Protein AF-A0A8I1X1W5-F1 (afdb_monomer_lite)

pLDDT: mean 84.87, std 10.37, range [36.31, 95.44]

Structure (mmCIF, N/CA/C/O backbone):
data_AF-A0A8I1X1W5-F1
#
_entry.id   AF-A0A8I1X1W5-F1
#
loop_
_atom_site.group_PDB
_atom_site.id
_atom_site.type_symbol
_atom_site.label_atom_id
_atom_site.label_alt_id
_atom_site.label_comp_id
_atom_site.label_asym_id
_atom_site.label_entity_id
_atom_site.label_seq_id
_atom_site.pdbx_PDB_ins_code
_atom_site.Cartn_x
_atom_site.Cartn_y
_atom_site.Cartn_z
_atom_site.occupancy
_atom_site.B_iso_or_equiv
_atom_site.auth_seq_id
_atom_site.auth_comp_id
_atom_site.auth_asym_id
_atom_site.auth_atom_id
_atom_site.pdbx_PDB_model_num
ATOM 1 N N . MET A 1 1 ? -13.029 10.631 43.197 1.00 36.31 1 MET A N 1
ATOM 2 C CA . MET A 1 1 ? -13.295 9.204 42.937 1.00 36.31 1 MET A CA 1
ATOM 3 C C . MET A 1 1 ? -12.954 8.966 41.481 1.00 36.31 1 MET A C 1
ATOM 5 O O . MET A 1 1 ? -13.601 9.566 40.638 1.00 36.31 1 MET A O 1
ATOM 9 N N . ASN A 1 2 ? -11.904 8.199 41.182 1.00 51.50 2 ASN A N 1
ATOM 10 C CA . ASN A 1 2 ? -11.690 7.734 39.814 1.00 51.50 2 ASN A CA 1
ATOM 11 C C . ASN A 1 2 ? -12.630 6.550 39.609 1.00 51.50 2 ASN A C 1
ATOM 13 O O . ASN A 1 2 ? -12.374 5.462 40.121 1.00 51.50 2 ASN A O 1
ATOM 17 N N . GLU A 1 3 ? -13.749 6.795 38.937 1.00 66.38 3 GLU A N 1
ATOM 18 C CA . GLU A 1 3 ? -14.652 5.742 38.488 1.00 66.38 3 GLU A CA 1
ATOM 19 C C . GLU A 1 3 ? -13.900 4.870 37.479 1.00 66.38 3 GLU A C 1
ATOM 21 O O . GLU A 1 3 ? -13.649 5.259 36.339 1.00 66.38 3 GLU A O 1
ATOM 26 N N . HIS A 1 4 ? -13.468 3.696 37.934 1.00 73.25 4 HIS A N 1
ATOM 27 C CA . HIS A 1 4 ? -12.940 2.671 37.051 1.00 73.25 4 HIS A CA 1
ATOM 28 C C . HIS A 1 4 ? -14.121 1.965 36.392 1.00 73.25 4 HIS A C 1
ATOM 30 O O . HIS A 1 4 ? -14.814 1.172 37.026 1.00 73.25 4 HIS A O 1
ATOM 36 N N . LEU A 1 5 ? -14.335 2.268 35.113 1.00 79.69 5 LEU A N 1
ATOM 37 C CA . LEU A 1 5 ? -15.228 1.506 34.243 1.00 79.69 5 LEU A CA 1
ATOM 38 C C . LEU A 1 5 ? -14.812 0.031 34.255 1.00 79.69 5 LEU A C 1
ATOM 40 O O . LEU A 1 5 ? -13.618 -0.286 34.191 1.00 79.69 5 LEU A O 1
ATOM 44 N N . SER A 1 6 ? -15.785 -0.880 34.312 1.00 87.06 6 SER A N 1
ATOM 45 C CA . SER A 1 6 ? -15.482 -2.300 34.156 1.00 87.06 6 SER A CA 1
ATOM 46 C C . SER A 1 6 ? -14.942 -2.576 32.748 1.00 87.06 6 SER A C 1
ATOM 48 O O . SER A 1 6 ? -15.248 -1.862 31.790 1.00 87.06 6 SER A O 1
ATOM 50 N N . LEU A 1 7 ? -14.153 -3.646 32.586 1.00 86.56 7 LEU A N 1
ATOM 51 C CA . LEU A 1 7 ? -13.601 -4.023 31.274 1.00 86.56 7 LEU A CA 1
ATOM 52 C C . LEU A 1 7 ? -14.686 -4.139 30.193 1.00 86.56 7 LEU A C 1
ATOM 54 O O . LEU A 1 7 ? -14.450 -3.777 29.042 1.00 86.56 7 LEU A O 1
ATOM 58 N N . LYS A 1 8 ? -15.880 -4.600 30.575 1.00 88.69 8 LYS A N 1
ATOM 59 C CA . LYS A 1 8 ? -17.021 -4.751 29.673 1.00 88.69 8 LYS A CA 1
ATOM 60 C C . LYS A 1 8 ? -17.576 -3.397 29.220 1.00 88.69 8 LYS A C 1
ATOM 62 O O . LYS A 1 8 ? -17.774 -3.191 28.028 1.00 88.69 8 LYS A O 1
ATOM 67 N N . GLU A 1 9 ? -17.729 -2.446 30.138 1.00 89.06 9 GLU A N 1
ATOM 68 C CA . GLU A 1 9 ? -18.183 -1.087 29.810 1.00 89.06 9 GLU A CA 1
ATOM 69 C C . GLU A 1 9 ? -17.178 -0.333 28.929 1.00 89.06 9 GLU A C 1
ATOM 71 O O . GLU A 1 9 ? -17.574 0.383 28.007 1.00 89.06 9 GLU A O 1
ATOM 76 N N . ILE A 1 10 ? -15.874 -0.531 29.162 1.00 91.56 10 ILE A N 1
ATOM 77 C CA . ILE A 1 10 ? -14.816 0.021 28.302 1.00 91.56 10 ILE A CA 1
ATOM 78 C C . ILE A 1 10 ? -14.939 -0.550 26.883 1.00 91.56 10 ILE A C 1
ATOM 80 O O . ILE A 1 10 ? -14.878 0.198 25.908 1.00 91.56 10 ILE A O 1
ATOM 84 N N . GLN A 1 11 ? -15.155 -1.861 26.749 1.00 92.88 11 GLN A N 1
ATOM 85 C CA . GLN A 1 11 ? -15.337 -2.507 25.447 1.00 92.88 11 GLN A CA 1
ATOM 86 C C . GLN A 1 11 ? -16.585 -2.003 24.711 1.00 92.88 11 GLN A C 1
ATOM 88 O O . GLN A 1 11 ? -16.517 -1.740 23.510 1.00 92.88 11 GLN A O 1
ATOM 93 N N . GLU A 1 12 ? -17.703 -1.813 25.412 1.00 92.94 12 GLU A N 1
ATOM 94 C CA . GLU A 1 12 ? -18.929 -1.261 24.824 1.00 92.94 12 GLU A CA 1
ATOM 95 C C . GLU A 1 12 ? -18.739 0.188 24.352 1.00 92.94 12 GLU A C 1
ATOM 97 O O . GLU A 1 12 ? -19.170 0.543 23.249 1.00 92.94 12 GLU A O 1
ATOM 102 N N . GLN A 1 13 ? -18.035 1.022 25.126 1.00 91.31 13 GLN A N 1
ATOM 103 C CA . GLN A 1 13 ? -17.684 2.378 24.692 1.00 91.31 13 GLN A CA 1
ATOM 104 C C . GLN A 1 13 ? -16.769 2.374 23.468 1.00 91.31 13 GLN A C 1
ATOM 106 O O . GLN A 1 13 ? -17.016 3.137 22.534 1.00 91.31 13 GLN A O 1
ATOM 111 N N . ILE A 1 14 ? -15.759 1.501 23.426 1.00 94.44 14 ILE A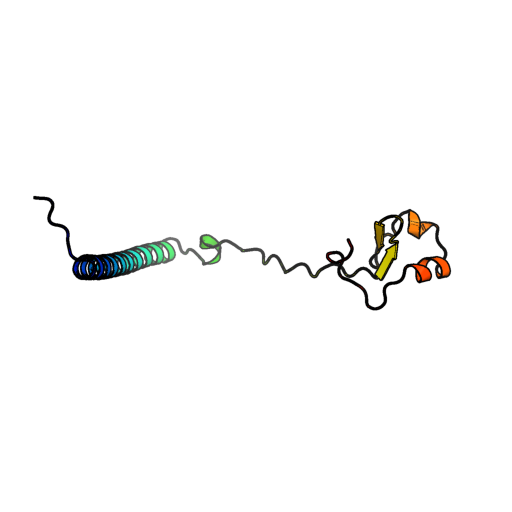 N 1
ATOM 112 C CA . ILE A 1 14 ? -14.883 1.358 22.256 1.00 94.44 14 ILE A CA 1
ATOM 113 C C . ILE A 1 14 ? -15.705 0.974 21.025 1.00 94.44 14 ILE A C 1
ATOM 115 O O . ILE A 1 14 ? -15.587 1.632 19.993 1.00 94.44 14 ILE A O 1
ATOM 119 N N . ALA A 1 15 ? -16.577 -0.030 21.133 1.00 93.88 15 ALA A N 1
ATOM 120 C CA . ALA A 1 15 ? -17.417 -0.466 20.021 1.00 93.88 15 ALA A CA 1
ATOM 121 C C . ALA A 1 15 ? -18.330 0.665 19.518 1.00 93.88 15 ALA A C 1
ATOM 123 O O . ALA A 1 15 ? -18.457 0.886 18.311 1.00 93.88 15 ALA A O 1
ATOM 124 N N . LYS A 1 16 ? -18.921 1.438 20.437 1.00 93.62 16 LYS A N 1
ATOM 125 C CA . LYS A 1 16 ? -19.761 2.593 20.101 1.00 93.62 16 LYS A CA 1
ATOM 126 C C . LYS A 1 16 ? -18.967 3.697 19.399 1.00 93.62 16 LYS A C 1
ATOM 128 O O . LYS A 1 16 ? -19.415 4.206 18.371 1.00 93.62 16 LYS A O 1
ATOM 133 N N . LEU A 1 17 ? -17.783 4.034 19.910 1.00 95.44 17 LEU A N 1
ATOM 134 C CA . LEU A 1 17 ? -16.897 5.033 19.309 1.00 95.44 17 LEU A CA 1
ATOM 135 C C . LEU A 1 17 ? -16.395 4.589 17.931 1.00 95.44 17 LEU A C 1
ATOM 137 O O . LEU A 1 17 ? -16.351 5.396 17.004 1.00 95.44 17 LEU A O 1
ATOM 141 N N . GLN A 1 18 ? -16.087 3.304 17.755 1.00 94.06 18 GLN A N 1
ATOM 142 C CA . GLN A 1 18 ? -15.722 2.737 16.456 1.00 94.06 18 GLN A CA 1
ATOM 143 C C . GLN A 1 18 ? -16.882 2.813 15.460 1.00 94.06 18 GLN A C 1
ATOM 145 O O . GLN A 1 18 ? -16.680 3.220 14.316 1.00 94.06 18 GLN A O 1
ATOM 150 N N . ALA A 1 19 ? -18.108 2.495 15.880 1.00 94.38 19 ALA A N 1
ATOM 151 C CA . ALA A 1 19 ? -19.284 2.636 15.024 1.00 94.38 19 ALA A CA 1
ATOM 152 C C . ALA A 1 19 ? -19.507 4.100 14.600 1.00 94.38 19 ALA A C 1
ATOM 154 O O . ALA A 1 19 ? -19.778 4.377 13.430 1.00 94.38 19 ALA A O 1
ATOM 155 N N . GLN A 1 20 ? -19.327 5.051 15.523 1.00 92.50 20 GLN A N 1
ATOM 156 C CA . GLN A 1 20 ? -19.396 6.483 15.217 1.00 92.50 20 GLN A CA 1
ATOM 157 C C . GLN A 1 20 ? -18.290 6.920 14.251 1.00 92.50 20 GLN A C 1
ATOM 159 O O . GLN A 1 20 ? -18.573 7.640 13.294 1.00 92.50 20 GLN A O 1
ATOM 164 N N . GLN A 1 21 ? -17.057 6.446 14.447 1.00 93.81 21 GLN A N 1
ATOM 165 C CA . GLN A 1 21 ? -15.945 6.706 13.536 1.00 93.81 21 GLN A CA 1
ATOM 166 C C . GLN A 1 21 ? -16.271 6.217 12.122 1.00 93.81 21 GLN A C 1
ATOM 168 O O . GLN A 1 21 ? -16.131 6.975 11.166 1.00 93.81 21 GLN A O 1
ATOM 173 N N . GLN A 1 22 ? -16.740 4.977 11.978 1.00 92.50 22 GLN A N 1
ATOM 174 C CA . GLN A 1 22 ? -17.085 4.408 10.673 1.00 92.50 22 GLN A CA 1
ATOM 175 C C . GLN A 1 22 ? -18.208 5.186 9.987 1.00 92.50 22 GLN A C 1
ATOM 177 O O . GLN A 1 22 ? -18.141 5.434 8.781 1.00 92.50 22 GLN A O 1
ATOM 182 N N . LYS A 1 23 ? -19.215 5.620 10.751 1.00 92.94 23 LYS A N 1
ATOM 183 C CA . LYS A 1 23 ? -20.301 6.451 10.231 1.00 92.94 23 LYS A CA 1
ATOM 184 C C . LYS A 1 23 ? -19.771 7.784 9.690 1.00 92.94 23 LYS A C 1
ATOM 186 O O . LYS A 1 23 ? -19.982 8.079 8.516 1.00 92.94 23 LYS A O 1
ATOM 191 N N . ILE A 1 24 ? -18.977 8.505 10.487 1.00 94.50 24 ILE A N 1
ATOM 192 C CA . ILE A 1 24 ? -18.355 9.774 10.077 1.00 94.50 24 ILE A CA 1
ATOM 193 C C . ILE A 1 24 ? -17.467 9.572 8.844 1.00 94.50 24 ILE A C 1
ATOM 195 O O . ILE A 1 24 ? -17.545 10.348 7.896 1.00 94.50 24 ILE A O 1
ATOM 199 N N . LEU A 1 25 ? -16.644 8.520 8.816 1.00 94.81 25 LEU A N 1
ATOM 200 C CA . LEU A 1 25 ? -15.793 8.219 7.665 1.00 94.81 25 LEU A CA 1
ATOM 201 C C . LEU A 1 25 ? -16.613 7.951 6.403 1.00 94.81 25 LEU A C 1
ATOM 203 O O . LEU A 1 25 ? -16.219 8.387 5.327 1.00 94.81 25 LEU A O 1
ATOM 207 N N . SER A 1 26 ? -17.735 7.246 6.516 1.00 91.81 26 SER A N 1
ATOM 208 C CA . SER A 1 26 ? -18.599 6.918 5.377 1.00 91.81 26 SER A CA 1
ATOM 209 C C . SER A 1 26 ? -19.290 8.161 4.814 1.00 91.81 26 SER A C 1
ATOM 211 O O . SER A 1 26 ? -19.304 8.359 3.597 1.00 91.81 26 SER A O 1
ATOM 213 N N . GLU A 1 27 ? -19.800 9.028 5.690 1.00 92.69 27 GLU A N 1
ATOM 214 C CA . GLU A 1 27 ? -20.408 10.310 5.316 1.00 92.69 27 GLU A CA 1
ATOM 215 C C . GLU A 1 27 ? -19.376 11.225 4.647 1.00 92.69 27 GLU A C 1
ATOM 217 O O . GLU A 1 27 ? -19.586 11.677 3.521 1.00 92.69 27 GLU A O 1
ATOM 222 N N . ARG A 1 28 ? -18.202 11.400 5.269 1.00 94.00 28 ARG A N 1
ATOM 223 C CA . ARG A 1 28 ? -17.107 12.212 4.717 1.00 94.00 28 ARG A CA 1
ATOM 224 C C . ARG A 1 28 ? -16.582 11.669 3.396 1.00 94.00 28 ARG A C 1
ATOM 226 O O . ARG A 1 28 ? -16.354 12.439 2.471 1.00 94.00 28 ARG A O 1
ATOM 233 N N . LYS A 1 29 ? -16.417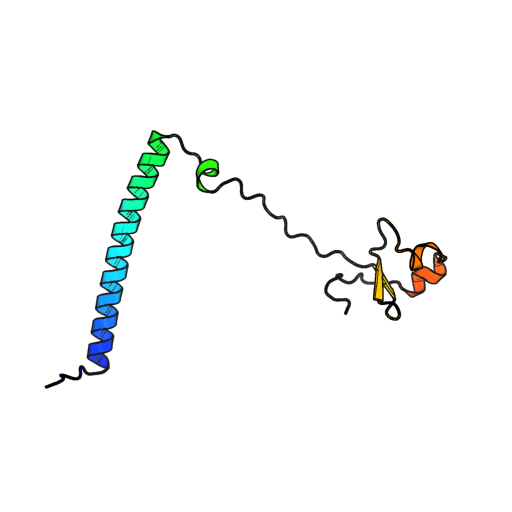 10.349 3.268 1.00 93.81 29 LYS A N 1
ATOM 234 C CA . LYS A 1 29 ? -16.029 9.725 1.993 1.00 93.81 29 LYS A CA 1
ATOM 235 C C . LYS A 1 29 ? -17.052 10.010 0.902 1.00 93.81 29 LYS A C 1
ATOM 237 O O . LYS A 1 29 ? -16.655 10.308 -0.217 1.00 93.81 29 LYS A O 1
ATOM 242 N N . SER A 1 30 ? -18.341 9.923 1.213 1.00 91.88 30 SER A N 1
ATOM 243 C CA . SER A 1 30 ? -19.407 10.169 0.236 1.00 91.88 30 SER A CA 1
ATOM 244 C C . SER A 1 30 ? -19.435 11.634 -0.209 1.00 91.88 30 SER A C 1
ATOM 246 O O . SER A 1 30 ? -19.520 11.899 -1.406 1.00 91.88 30 SER A O 1
ATOM 248 N N . GLU A 1 31 ? -19.277 12.568 0.732 1.00 94.94 31 GLU A N 1
ATOM 249 C CA . GLU A 1 31 ? -19.154 14.010 0.476 1.00 94.94 31 GLU A CA 1
ATOM 250 C C . GLU A 1 31 ? -17.950 14.323 -0.425 1.00 94.94 31 GLU A C 1
ATOM 252 O O . GLU A 1 31 ? -18.099 14.931 -1.485 1.00 94.94 31 GLU A O 1
ATOM 257 N N . ILE A 1 32 ? -16.767 13.814 -0.070 1.00 94.94 32 ILE A N 1
ATOM 258 C CA . ILE A 1 32 ? -15.538 14.007 -0.849 1.00 94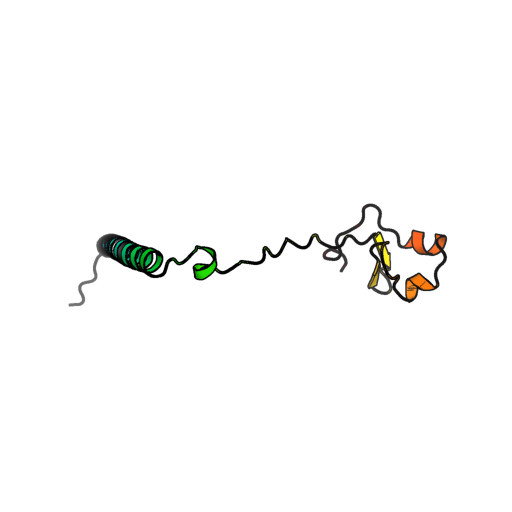.94 32 ILE A CA 1
ATOM 259 C C . ILE A 1 32 ? -15.667 13.380 -2.242 1.00 94.94 32 ILE A C 1
ATOM 261 O O . ILE A 1 32 ? -15.253 13.978 -3.231 1.00 94.94 32 ILE A O 1
ATOM 265 N N . LEU A 1 33 ? -16.261 12.188 -2.357 1.00 93.38 33 LEU A N 1
ATOM 266 C CA . LEU A 1 33 ? -16.488 11.552 -3.655 1.00 93.38 33 LEU A CA 1
ATOM 267 C C . LEU A 1 33 ? -17.432 12.372 -4.538 1.00 93.38 33 LEU A C 1
ATOM 269 O O . LEU A 1 33 ? -17.215 12.428 -5.748 1.00 93.38 33 LEU A O 1
ATOM 273 N N . ALA A 1 34 ? -18.465 12.994 -3.967 1.00 93.81 34 ALA A N 1
ATOM 274 C CA . ALA A 1 34 ? -19.351 13.884 -4.708 1.00 93.81 34 ALA A CA 1
ATOM 275 C C . ALA A 1 34 ? -18.602 15.135 -5.198 1.00 93.81 34 ALA A C 1
ATOM 277 O O . ALA A 1 34 ? -18.710 15.482 -6.375 1.00 93.81 34 ALA A O 1
ATOM 278 N N . GLU A 1 35 ? -17.779 15.752 -4.344 1.00 93.75 35 GLU A N 1
ATOM 279 C CA . GLU A 1 35 ? -16.951 16.903 -4.722 1.00 93.75 35 GLU A CA 1
ATOM 280 C C . GLU A 1 35 ? -15.959 16.545 -5.838 1.00 93.75 35 GLU A C 1
ATOM 282 O O . GLU A 1 35 ? -15.876 17.246 -6.848 1.00 93.75 35 GLU A O 1
ATOM 287 N N . ILE A 1 36 ? -15.247 15.423 -5.699 1.00 91.94 36 ILE A N 1
ATOM 288 C CA . ILE A 1 36 ? -14.303 14.943 -6.712 1.00 91.94 36 ILE A CA 1
ATOM 289 C C . ILE A 1 36 ? -15.034 14.682 -8.030 1.00 91.94 36 ILE A C 1
ATOM 291 O O . ILE A 1 36 ? -14.564 15.126 -9.070 1.00 91.94 36 ILE A O 1
ATOM 295 N N . LYS A 1 37 ? -16.197 14.017 -8.017 1.00 90.94 37 LYS A N 1
ATOM 296 C CA . LYS A 1 37 ? -16.988 13.779 -9.239 1.00 90.94 37 LYS A CA 1
ATOM 297 C C . LYS A 1 37 ? -17.437 15.077 -9.911 1.00 90.94 37 LYS A C 1
ATOM 299 O O . LYS A 1 37 ? -17.422 15.150 -11.140 1.00 90.94 37 LYS A O 1
ATOM 304 N N . SER A 1 38 ? -17.809 16.084 -9.120 1.00 92.94 38 SER A N 1
ATOM 305 C CA . SER A 1 38 ? -18.153 17.412 -9.631 1.00 92.94 38 SER A CA 1
ATOM 306 C C . SER A 1 38 ? -16.952 18.046 -10.334 1.00 92.94 38 SER A C 1
ATOM 308 O O . SER A 1 38 ? -17.042 18.396 -11.507 1.00 92.94 38 SER A O 1
ATOM 310 N N . LYS A 1 39 ? -15.787 18.067 -9.674 1.00 92.94 39 LYS A N 1
ATOM 311 C CA . LYS A 1 39 ? -14.537 18.593 -10.247 1.00 92.94 39 LYS A CA 1
ATOM 312 C C . LYS A 1 39 ? -14.093 17.817 -11.491 1.00 92.94 39 LYS A C 1
ATOM 314 O O . LYS A 1 39 ? -13.686 18.416 -12.476 1.00 92.94 39 LYS A O 1
ATOM 319 N N . ILE A 1 40 ? -14.219 16.490 -11.491 1.00 92.06 40 ILE A N 1
ATOM 320 C CA . ILE A 1 40 ? -13.934 15.659 -12.669 1.00 92.06 40 ILE A CA 1
ATOM 321 C C . ILE A 1 40 ? -14.795 16.095 -13.858 1.00 92.06 40 ILE A C 1
ATOM 323 O O . ILE A 1 40 ? -14.277 16.228 -14.963 1.00 92.06 40 ILE A O 1
ATOM 327 N N . SER A 1 41 ? -16.086 16.338 -13.625 1.00 90.38 41 SER A N 1
ATOM 328 C CA . SER A 1 41 ? -17.024 16.737 -14.678 1.00 90.38 41 SER A CA 1
ATOM 329 C C . SER A 1 41 ? -16.799 18.180 -15.143 1.00 90.38 41 SER A C 1
ATOM 331 O O . SER A 1 41 ? -16.872 18.441 -16.337 1.00 90.38 41 SER A O 1
ATOM 333 N N . GLU A 1 42 ? -16.493 19.100 -14.222 1.00 93.81 42 GLU A N 1
ATOM 334 C CA . GLU A 1 42 ? -16.244 20.522 -14.510 1.00 93.81 42 GLU A CA 1
ATOM 335 C C . GLU A 1 42 ? -14.988 20.731 -15.366 1.00 93.81 42 GLU A C 1
ATOM 337 O O . GLU A 1 42 ? -15.023 21.474 -16.344 1.00 93.81 42 GLU A O 1
ATOM 342 N N . TYR A 1 43 ? -13.893 20.042 -15.036 1.00 92.06 43 TYR A N 1
ATOM 343 C CA . TYR A 1 43 ? -12.612 20.192 -15.735 1.00 92.06 43 TYR A CA 1
ATOM 344 C C . TYR A 1 43 ? -12.369 19.120 -16.808 1.00 92.06 43 TYR A C 1
ATOM 346 O O . TYR A 1 43 ? -11.312 19.117 -17.434 1.00 92.06 43 TYR A O 1
ATOM 354 N N . GLY A 1 44 ? -13.313 18.194 -17.018 1.00 88.50 44 GLY A N 1
ATOM 355 C CA . GLY A 1 44 ? -13.165 17.096 -17.979 1.00 88.50 44 GLY A CA 1
ATOM 356 C C . GLY A 1 44 ? -11.983 16.170 -17.669 1.00 88.50 44 GLY A C 1
ATOM 357 O O . GLY A 1 44 ? -11.336 15.675 -18.591 1.00 88.50 44 GLY A O 1
ATOM 358 N N . LEU A 1 45 ? -11.672 15.959 -16.385 1.00 89.00 45 LEU A N 1
ATOM 359 C CA . LEU A 1 45 ? -10.518 15.161 -15.965 1.00 89.00 45 LEU A CA 1
ATOM 360 C C . LEU A 1 45 ? -10.725 13.693 -16.330 1.00 89.00 45 LEU A C 1
ATOM 362 O O . LEU A 1 45 ? -11.773 13.107 -16.054 1.00 89.00 45 LEU A O 1
ATOM 366 N N . THR A 1 46 ? -9.701 13.062 -16.890 1.00 85.81 46 THR A N 1
ATOM 367 C CA . THR A 1 46 ? -9.727 11.623 -17.140 1.00 85.81 46 THR A CA 1
ATOM 368 C C . THR A 1 46 ? -9.053 10.865 -16.001 1.00 85.81 46 THR A C 1
ATOM 370 O O . THR A 1 46 ? -8.307 11.420 -15.193 1.00 85.81 46 THR A O 1
ATOM 373 N N . GLN A 1 47 ? -9.278 9.551 -15.932 1.00 82.06 47 GLN A N 1
ATOM 374 C CA . GLN A 1 47 ? -8.586 8.696 -14.963 1.00 82.06 47 GLN A CA 1
ATOM 375 C C . GLN A 1 47 ? -7.053 8.824 -15.088 1.00 82.06 47 GLN A C 1
ATOM 377 O O . GLN A 1 47 ? -6.349 8.769 -14.082 1.00 82.06 47 GLN A O 1
ATOM 382 N N . SER A 1 48 ? -6.540 9.058 -16.299 1.00 83.00 48 SER A N 1
ATOM 383 C CA . SER A 1 48 ? -5.113 9.267 -16.547 1.00 83.00 48 SER A CA 1
ATOM 384 C C . SER A 1 48 ? -4.574 10.564 -15.938 1.00 83.00 48 SER A C 1
ATOM 386 O O . SER A 1 48 ? -3.416 10.577 -15.530 1.00 83.00 48 SER A O 1
ATOM 388 N N . ASP A 1 49 ? -5.387 11.617 -15.817 1.00 82.44 49 ASP A N 1
ATOM 389 C CA . ASP A 1 49 ? -4.986 12.883 -15.181 1.00 82.44 49 ASP A CA 1
ATOM 390 C C . ASP A 1 49 ? -4.916 12.760 -13.651 1.00 82.44 49 ASP A C 1
ATOM 392 O O . ASP A 1 49 ? -4.094 13.402 -13.004 1.00 82.44 49 ASP A O 1
ATOM 396 N N . ILE A 1 50 ? -5.760 11.900 -13.069 1.00 84.12 50 ILE A N 1
ATOM 397 C CA . ILE A 1 50 ? -5.891 11.729 -11.613 1.00 84.12 50 ILE A CA 1
ATOM 398 C C . ILE A 1 50 ? -4.886 10.708 -11.071 1.00 84.12 50 ILE A C 1
ATOM 400 O O . ILE A 1 50 ? -4.254 10.932 -10.042 1.00 84.12 50 ILE A O 1
ATOM 404 N N . PHE A 1 51 ? -4.756 9.562 -11.742 1.00 83.06 51 PHE A N 1
ATOM 405 C CA . PHE A 1 51 ? -3.918 8.447 -11.288 1.00 83.06 51 PHE A CA 1
ATOM 406 C C . PHE A 1 51 ? -2.555 8.404 -11.989 1.00 83.06 51 PHE A C 1
ATOM 408 O O . PHE A 1 51 ? -1.685 7.620 -11.601 1.00 83.06 51 PHE A O 1
ATOM 415 N N . GLY A 1 52 ? -2.361 9.237 -13.014 1.00 80.00 52 GLY A N 1
ATOM 416 C CA . GLY A 1 52 ? -1.215 9.161 -13.907 1.00 80.00 52 GLY A CA 1
ATOM 417 C C . GLY A 1 52 ? -1.254 7.914 -14.794 1.00 80.00 52 GLY A C 1
ATOM 418 O O . GLY A 1 52 ? -1.920 6.914 -14.515 1.00 80.00 52 GLY A O 1
ATOM 419 N N . ASN A 1 53 ? -0.465 7.923 -15.867 1.00 72.56 53 ASN A N 1
ATOM 420 C CA . ASN A 1 53 ? -0.112 6.676 -16.537 1.00 72.56 53 ASN A CA 1
ATOM 421 C C . ASN A 1 53 ? 0.889 5.932 -15.652 1.00 72.56 53 ASN A C 1
ATOM 423 O O . ASN A 1 53 ? 2.102 6.132 -15.763 1.00 72.56 53 ASN A O 1
ATOM 427 N N . ALA A 1 54 ? 0.390 5.052 -14.784 1.00 64.75 54 ALA A N 1
ATOM 428 C CA . ALA A 1 54 ? 1.222 4.036 -14.166 1.00 64.75 54 ALA A CA 1
ATOM 429 C C . ALA A 1 54 ? 1.843 3.211 -15.301 1.00 64.75 54 ALA A C 1
ATOM 431 O O . ALA A 1 54 ? 1.197 2.339 -15.888 1.00 64.75 54 ALA A O 1
ATOM 432 N N . LYS A 1 55 ? 3.101 3.509 -15.656 1.00 62.06 55 LYS A N 1
ATOM 433 C CA . LYS A 1 55 ? 3.898 2.612 -16.489 1.00 62.06 55 LYS A CA 1
ATOM 434 C C . LYS A 1 55 ? 3.857 1.283 -15.759 1.00 62.06 55 LYS A C 1
ATOM 436 O O . LYS A 1 55 ? 4.424 1.178 -14.675 1.00 62.06 55 LYS A O 1
ATOM 441 N N . LYS A 1 56 ? 3.141 0.300 -16.315 1.00 61.75 56 LYS A N 1
ATOM 442 C CA . LYS A 1 56 ? 3.177 -1.077 -15.832 1.00 61.75 56 LYS A CA 1
ATOM 443 C C . LYS A 1 56 ? 4.652 -1.447 -15.813 1.00 61.75 56 LYS A C 1
ATOM 445 O O . LYS A 1 56 ? 5.240 -1.679 -16.868 1.00 61.75 56 LYS A O 1
ATOM 450 N N . SER A 1 57 ? 5.267 -1.408 -14.634 1.00 60.88 57 SER A N 1
ATOM 451 C CA . SER A 1 57 ? 6.575 -1.998 -14.421 1.00 60.88 57 SER A CA 1
ATOM 452 C C . SER A 1 57 ? 6.321 -3.478 -14.619 1.00 60.88 57 SER A C 1
ATOM 454 O O . SER A 1 57 ? 5.838 -4.158 -13.717 1.00 60.88 57 SER A O 1
ATOM 456 N N . GLY A 1 58 ? 6.455 -3.942 -15.863 1.00 60.06 58 GLY A N 1
ATOM 457 C CA . GLY A 1 58 ? 6.318 -5.350 -16.169 1.00 60.06 58 GLY A CA 1
ATOM 458 C C . GLY A 1 58 ? 7.267 -6.073 -15.233 1.00 60.06 58 GLY A C 1
ATOM 459 O O . GLY A 1 58 ? 8.438 -5.697 -15.163 1.00 60.06 58 GLY A O 1
ATOM 460 N N . THR A 1 59 ? 6.753 -7.039 -14.474 1.00 62.25 59 THR A N 1
ATOM 461 C CA . THR A 1 59 ? 7.558 -7.899 -13.610 1.00 62.25 59 THR A CA 1
ATOM 462 C C . THR A 1 59 ? 8.725 -8.406 -14.446 1.00 62.25 59 THR A C 1
ATOM 464 O O . THR A 1 59 ? 8.536 -9.220 -15.355 1.00 62.25 59 THR A O 1
ATOM 467 N N . LYS A 1 60 ? 9.921 -7.845 -14.227 1.00 66.00 60 LYS A N 1
ATOM 468 C CA . LYS A 1 60 ? 11.115 -8.245 -14.967 1.00 66.00 60 LYS A CA 1
ATOM 469 C C . LYS A 1 60 ? 11.331 -9.707 -14.615 1.00 66.00 60 LYS A C 1
ATOM 471 O O . LYS A 1 60 ? 11.630 -10.018 -13.466 1.00 66.00 60 LYS A O 1
ATOM 476 N N . LYS A 1 61 ? 11.105 -10.603 -15.579 1.00 71.19 61 LYS A N 1
ATOM 477 C CA . LYS A 1 61 ? 11.382 -12.026 -15.385 1.00 71.19 61 LYS A CA 1
ATOM 478 C C . LYS A 1 61 ? 12.842 -12.160 -14.938 1.00 71.19 61 LYS A C 1
ATOM 480 O O . LYS A 1 61 ? 13.696 -11.495 -15.537 1.00 71.19 61 LYS A O 1
ATOM 485 N N . PRO A 1 62 ? 13.131 -12.969 -13.907 1.00 73.12 62 PRO A N 1
ATOM 486 C CA . PRO A 1 62 ? 14.495 -13.153 -13.445 1.00 73.12 62 PRO A CA 1
ATOM 487 C C . PRO A 1 62 ? 15.350 -13.683 -14.597 1.00 73.12 62 PRO A C 1
ATOM 489 O O . PRO A 1 62 ? 14.917 -14.534 -15.380 1.00 73.12 62 PRO A O 1
ATOM 492 N N . LYS A 1 63 ? 16.558 -13.136 -14.735 1.00 81.19 63 LYS A N 1
ATOM 493 C CA . LYS A 1 63 ? 17.496 -13.555 -15.775 1.00 81.19 63 LYS A CA 1
ATOM 494 C C . LYS A 1 63 ? 17.943 -14.985 -15.459 1.00 81.19 63 LYS A C 1
ATOM 496 O O . LYS A 1 63 ? 18.541 -15.221 -14.415 1.00 81.19 63 LYS A O 1
ATOM 501 N N . MET A 1 64 ? 17.624 -15.924 -16.346 1.00 87.62 64 MET A N 1
ATOM 502 C CA . MET A 1 64 ? 18.078 -17.311 -16.245 1.00 87.62 64 MET A CA 1
ATOM 503 C C . MET A 1 64 ? 19.550 -17.402 -16.660 1.00 87.62 64 MET A C 1
ATOM 505 O O . MET A 1 64 ? 19.923 -16.964 -17.750 1.00 87.62 64 MET A O 1
ATOM 509 N N . ILE A 1 65 ? 20.375 -17.947 -15.777 1.00 90.94 65 ILE A N 1
ATOM 510 C CA . ILE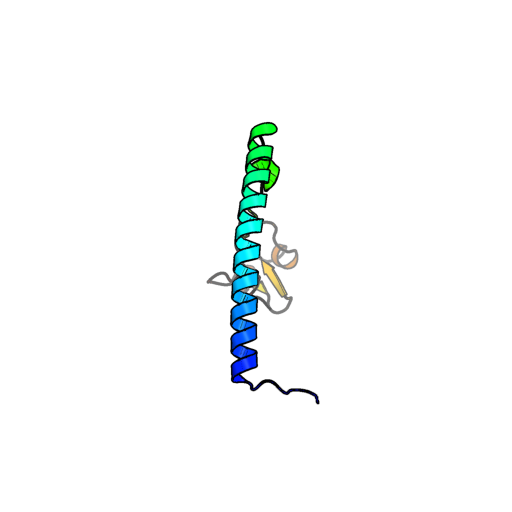 A 1 65 ? 21.799 -18.197 -15.954 1.00 90.94 65 ILE A CA 1
ATOM 511 C C . ILE A 1 65 ? 21.989 -19.630 -16.439 1.00 90.94 65 ILE A C 1
ATOM 513 O O . ILE A 1 65 ? 21.394 -20.562 -15.903 1.00 90.94 65 ILE A O 1
ATOM 517 N N . ARG A 1 66 ? 22.813 -19.791 -17.475 1.00 91.44 66 ARG A N 1
ATOM 518 C CA . ARG A 1 66 ? 23.090 -21.085 -18.108 1.00 91.44 66 ARG A CA 1
ATOM 519 C C . ARG A 1 66 ? 24.518 -21.560 -17.878 1.00 91.44 66 ARG A C 1
ATOM 521 O O . ARG A 1 66 ? 24.776 -22.739 -18.048 1.00 91.44 66 ARG A O 1
ATOM 528 N N . TYR A 1 67 ? 25.421 -20.664 -17.500 1.00 91.31 67 TYR A N 1
ATOM 529 C CA . TYR A 1 67 ? 26.808 -20.977 -17.192 1.00 91.31 67 TYR A CA 1
ATOM 530 C C . TYR A 1 67 ? 27.197 -20.270 -15.900 1.00 91.31 67 TYR A C 1
ATOM 532 O O . TYR A 1 67 ? 26.944 -19.070 -15.776 1.00 91.31 67 TYR A O 1
ATOM 540 N N . TYR A 1 68 ? 27.774 -20.990 -14.947 1.00 90.81 68 TYR A N 1
ATOM 541 C CA . TYR A 1 68 ? 28.218 -20.436 -13.676 1.00 90.81 68 TYR A CA 1
ATOM 542 C C . TYR A 1 68 ? 29.523 -21.092 -13.245 1.00 90.81 68 TYR A C 1
ATOM 544 O O . TYR A 1 68 ? 29.609 -22.313 -13.132 1.00 90.81 68 TYR A O 1
ATOM 552 N N . ASP A 1 69 ? 30.523 -20.262 -12.989 1.00 89.94 69 ASP A N 1
ATOM 553 C CA . ASP A 1 69 ? 31.756 -20.681 -12.355 1.00 89.94 69 ASP A CA 1
ATOM 554 C C . ASP A 1 69 ? 31.707 -20.358 -10.859 1.00 89.94 69 ASP A C 1
ATOM 556 O O . ASP A 1 69 ? 31.683 -19.194 -10.455 1.00 89.94 69 ASP A O 1
ATOM 560 N N . ARG A 1 70 ? 31.702 -21.409 -10.034 1.00 85.00 70 ARG A N 1
ATOM 561 C CA . ARG A 1 70 ? 31.622 -21.302 -8.570 1.00 85.00 70 ARG A CA 1
ATOM 562 C C . ARG A 1 70 ? 32.919 -20.791 -7.942 1.00 85.00 70 ARG A C 1
ATOM 564 O O . ARG A 1 70 ? 32.888 -20.274 -6.833 1.00 85.00 70 ARG A O 1
ATOM 571 N N . GLN A 1 71 ? 34.055 -20.964 -8.618 1.00 84.31 71 GLN A N 1
ATOM 572 C CA . GLN A 1 71 ? 35.359 -20.590 -8.068 1.00 84.31 71 GLN A CA 1
ATOM 573 C C . GLN A 1 71 ? 35.593 -19.078 -8.139 1.00 84.31 71 GLN A C 1
ATOM 575 O O . GLN A 1 71 ? 36.079 -18.494 -7.175 1.00 84.31 71 GLN A O 1
ATOM 580 N N . ASN A 1 72 ? 35.202 -18.444 -9.246 1.00 84.12 72 ASN A N 1
ATOM 581 C CA . ASN A 1 72 ? 35.372 -17.011 -9.485 1.00 84.12 72 ASN A CA 1
ATOM 582 C C . ASN A 1 72 ? 34.055 -16.217 -9.359 1.00 84.12 72 ASN A C 1
ATOM 584 O O . ASN A 1 72 ? 34.060 -14.994 -9.486 1.00 84.12 72 ASN A O 1
ATOM 588 N N . GLY A 1 73 ? 32.919 -16.887 -9.132 1.00 85.81 73 GLY A N 1
ATOM 589 C CA . GLY A 1 73 ? 31.600 -16.253 -8.998 1.00 85.81 73 GLY A CA 1
ATOM 590 C C . GLY A 1 73 ? 31.053 -15.676 -10.311 1.00 85.81 73 GLY A C 1
ATOM 591 O O . GLY A 1 73 ? 30.239 -14.751 -10.304 1.00 85.81 73 GLY A O 1
ATOM 592 N N . ILE A 1 74 ? 31.503 -16.187 -11.460 1.00 88.38 74 ILE A N 1
ATOM 593 C CA . ILE A 1 74 ? 31.174 -15.631 -12.778 1.00 88.38 74 ILE A CA 1
ATOM 594 C C . ILE A 1 74 ? 29.946 -16.338 -13.345 1.00 88.38 74 ILE A C 1
ATOM 596 O O . ILE A 1 74 ? 29.943 -17.551 -13.530 1.00 88.38 74 ILE A O 1
ATOM 600 N N . SER A 1 75 ? 28.903 -15.579 -13.686 1.00 89.69 75 SER A N 1
ATOM 601 C CA . SER A 1 75 ? 27.672 -16.105 -14.286 1.00 89.69 75 SER A CA 1
ATOM 602 C C . SER A 1 75 ? 27.424 -15.556 -15.693 1.00 89.69 75 SER A C 1
ATOM 604 O O . SER A 1 75 ? 27.625 -14.375 -15.987 1.00 89.69 75 SER A O 1
ATOM 606 N N . TRP A 1 76 ? 26.929 -16.409 -16.591 1.00 91.25 76 TRP A N 1
ATOM 607 C CA . TRP A 1 76 ? 26.537 -16.031 -17.943 1.00 91.25 76 TRP A CA 1
ATOM 608 C C . TRP A 1 76 ? 25.239 -16.719 -18.379 1.00 91.25 76 TRP A C 1
ATOM 610 O O . TRP A 1 76 ? 25.037 -17.921 -18.233 1.00 91.25 76 TRP A O 1
ATOM 620 N N . ALA A 1 77 ? 24.324 -15.946 -18.964 1.00 88.00 77 ALA A N 1
ATOM 621 C CA . ALA A 1 77 ? 23.012 -16.436 -19.400 1.00 88.00 77 ALA A CA 1
ATOM 622 C C . ALA A 1 77 ? 23.051 -17.267 -20.697 1.00 88.00 77 ALA A C 1
ATOM 624 O O . ALA A 1 77 ? 22.008 -17.686 -21.194 1.00 88.00 77 ALA A O 1
ATOM 625 N N . GLY A 1 78 ? 24.230 -17.455 -21.301 1.00 85.19 78 GLY A N 1
ATOM 626 C CA . GLY A 1 78 ? 24.365 -18.102 -22.611 1.00 85.19 78 GLY A CA 1
ATOM 627 C C . GLY A 1 78 ? 23.890 -17.243 -23.788 1.00 85.19 78 GLY A C 1
ATOM 628 O O . GLY A 1 78 ? 23.897 -17.698 -24.928 1.00 85.19 78 GLY A O 1
ATOM 629 N N . ARG A 1 79 ? 23.443 -16.005 -23.531 1.00 81.00 79 ARG A N 1
ATOM 630 C CA . ARG A 1 79 ? 23.028 -15.027 -24.545 1.00 81.00 79 ARG A CA 1
ATOM 631 C C . ARG A 1 79 ? 23.608 -13.649 -24.231 1.00 81.00 79 ARG A C 1
ATOM 633 O O . ARG A 1 79 ? 23.623 -13.229 -23.073 1.00 81.00 79 ARG A O 1
ATOM 640 N N . GLY A 1 80 ? 24.003 -12.923 -25.276 1.00 79.31 80 GLY A N 1
ATOM 641 C CA . GLY A 1 80 ? 24.617 -11.595 -25.172 1.00 79.31 80 GLY A CA 1
ATOM 642 C C . GLY A 1 80 ? 26.133 -11.656 -24.976 1.00 79.31 80 GLY A C 1
ATOM 643 O O . GLY A 1 80 ? 26.741 -12.703 -25.191 1.00 79.31 80 GLY A O 1
ATOM 644 N N . ARG A 1 81 ? 26.745 -10.529 -24.584 1.00 83.12 81 ARG A N 1
ATOM 645 C CA . ARG A 1 81 ? 28.198 -10.453 -24.358 1.00 83.12 81 ARG A CA 1
ATOM 646 C C . ARG A 1 81 ? 28.632 -11.493 -23.328 1.00 83.12 81 ARG A C 1
ATOM 648 O O . ARG A 1 81 ? 28.015 -11.597 -22.264 1.00 83.12 81 ARG A O 1
ATOM 655 N N . LYS A 1 82 ? 29.659 -12.266 -23.676 1.00 88.81 82 LYS A N 1
ATOM 656 C CA . LYS A 1 82 ? 30.332 -13.175 -22.750 1.00 88.81 82 LYS A CA 1
ATOM 657 C C . LYS A 1 82 ? 31.142 -12.350 -21.741 1.00 88.81 82 LYS A C 1
ATOM 659 O O . LYS A 1 82 ? 31.629 -11.280 -22.109 1.00 88.81 82 LYS A O 1
ATOM 664 N N . PRO A 1 83 ? 31.247 -12.786 -20.477 1.00 89.12 83 PRO A N 1
ATOM 665 C CA . PRO A 1 83 ? 32.218 -12.214 -19.553 1.00 89.12 83 PRO A CA 1
ATOM 666 C C . PRO A 1 83 ? 33.646 -12.510 -20.048 1.00 89.12 83 PRO A C 1
ATOM 668 O O . PRO A 1 83 ? 33.836 -13.513 -20.738 1.00 89.12 83 PRO A O 1
ATOM 671 N N . PRO A 1 84 ? 34.639 -11.675 -19.691 1.00 89.06 84 PRO A N 1
ATOM 672 C CA . PRO A 1 84 ? 36.013 -11.784 -20.199 1.00 89.06 84 PRO A CA 1
ATOM 673 C C . PRO A 1 84 ? 36.644 -13.157 -19.928 1.00 89.06 84 PRO A C 1
ATOM 675 O O . PRO A 1 84 ? 37.353 -13.691 -20.776 1.00 89.06 84 PRO A O 1
ATOM 678 N N . GLU A 1 85 ? 36.301 -13.771 -18.794 1.00 86.94 85 GLU A N 1
ATOM 679 C CA . GLU A 1 85 ? 36.797 -15.098 -18.418 1.00 86.94 85 GLU A CA 1
ATOM 680 C C . GLU A 1 85 ? 36.251 -16.213 -19.317 1.00 86.94 85 GLU A C 1
ATOM 682 O O . GLU A 1 85 ? 36.956 -17.159 -19.633 1.00 86.94 85 GLU A O 1
ATOM 687 N N . PHE A 1 86 ? 35.008 -16.089 -19.795 1.00 87.19 86 PHE A N 1
ATOM 688 C CA . PHE A 1 86 ? 34.403 -17.049 -20.728 1.00 87.19 86 PHE A CA 1
ATOM 689 C C . PHE A 1 86 ? 34.636 -16.682 -22.199 1.00 87.19 86 PHE A C 1
ATOM 691 O O . PHE A 1 86 ? 34.253 -17.441 -23.091 1.00 87.19 86 PHE A O 1
ATOM 698 N N . GLU A 1 87 ? 35.209 -15.509 -22.476 1.00 87.31 87 GLU A N 1
ATOM 699 C CA . GLU A 1 87 ? 35.511 -15.051 -23.833 1.00 87.31 87 GLU A CA 1
ATOM 700 C C . GLU A 1 87 ? 36.700 -15.812 -24.430 1.00 87.31 87 GLU A C 1
ATOM 702 O O . GLU A 1 87 ? 36.660 -16.160 -25.607 1.00 87.31 87 GLU A O 1
ATOM 707 N N . ASN A 1 88 ? 37.700 -16.140 -23.604 1.00 85.50 88 ASN A N 1
ATOM 708 C CA . ASN A 1 88 ? 38.902 -16.875 -24.016 1.00 85.50 88 ASN A CA 1
ATOM 709 C C . ASN A 1 88 ? 38.763 -18.409 -23.948 1.00 85.50 88 ASN A C 1
ATOM 711 O O . ASN A 1 88 ? 39.683 -19.120 -24.348 1.00 85.50 88 ASN A O 1
ATOM 715 N N . LEU A 1 89 ? 37.636 -18.937 -23.457 1.00 85.31 89 LEU A N 1
ATOM 716 C CA . LEU A 1 89 ? 37.409 -20.380 -23.334 1.00 85.31 89 LEU A CA 1
ATOM 717 C C . LEU A 1 89 ? 36.848 -20.995 -24.624 1.00 85.31 89 LEU A C 1
ATOM 719 O O . LEU A 1 89 ? 35.996 -20.407 -25.300 1.00 85.31 89 LEU A O 1
ATOM 723 N N . SER A 1 90 ? 37.276 -22.227 -24.918 1.00 86.69 90 SER A N 1
ATOM 724 C CA . SER A 1 90 ? 36.651 -23.069 -25.946 1.00 86.69 90 SER A CA 1
ATOM 725 C C . SER A 1 90 ? 35.213 -23.434 -25.553 1.00 86.69 90 SER A C 1
ATOM 727 O O . SER A 1 90 ? 34.819 -23.355 -24.388 1.00 86.69 90 SER A O 1
ATOM 729 N N . GLN A 1 91 ? 34.411 -23.860 -26.530 1.00 80.94 91 GLN A N 1
ATOM 730 C CA . GLN A 1 91 ? 33.039 -24.309 -26.287 1.00 80.94 91 GLN A CA 1
ATOM 731 C C . GLN A 1 91 ? 32.979 -25.514 -25.337 1.00 80.94 91 GLN A C 1
ATOM 733 O O . GLN A 1 91 ? 32.048 -25.605 -24.542 1.00 80.94 91 GLN A O 1
ATOM 738 N N 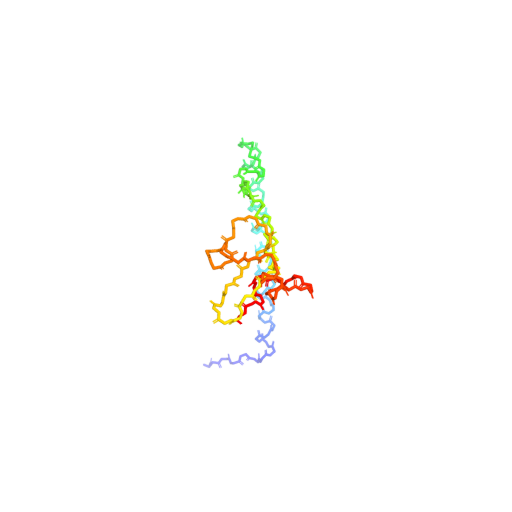. GLU A 1 92 ? 33.976 -26.396 -25.400 1.00 85.31 92 GLU A N 1
ATOM 739 C CA . GLU A 1 92 ? 34.099 -27.582 -24.542 1.00 85.31 92 GLU A CA 1
ATOM 740 C C . GLU A 1 92 ? 34.346 -27.189 -23.079 1.00 85.31 92 GLU A C 1
ATOM 742 O O . GLU A 1 92 ? 33.621 -27.620 -22.187 1.00 85.31 92 GLU A O 1
ATOM 747 N N . GLU A 1 93 ? 35.285 -26.270 -22.847 1.00 85.94 93 GLU A N 1
ATOM 748 C CA . GLU A 1 93 ? 35.596 -25.731 -21.517 1.00 85.94 93 GLU A CA 1
ATOM 749 C C . GLU A 1 93 ? 34.404 -24.977 -20.918 1.00 85.94 93 GLU A C 1
ATOM 751 O O . GLU A 1 93 ? 34.112 -25.068 -19.728 1.00 85.94 93 GLU A O 1
ATOM 756 N N . LEU A 1 94 ? 33.658 -24.250 -21.753 1.00 85.00 94 LEU A N 1
ATOM 757 C CA . LEU A 1 94 ? 32.466 -23.538 -21.309 1.00 85.00 94 LEU A CA 1
ATOM 758 C C . LEU A 1 94 ? 31.349 -24.497 -20.876 1.00 85.00 94 LEU A C 1
ATOM 760 O O . LEU A 1 94 ? 30.568 -24.173 -19.982 1.00 85.00 94 LEU A O 1
ATOM 764 N N . GLU A 1 95 ? 31.262 -25.673 -21.498 1.00 87.88 95 GLU A N 1
ATOM 765 C CA . 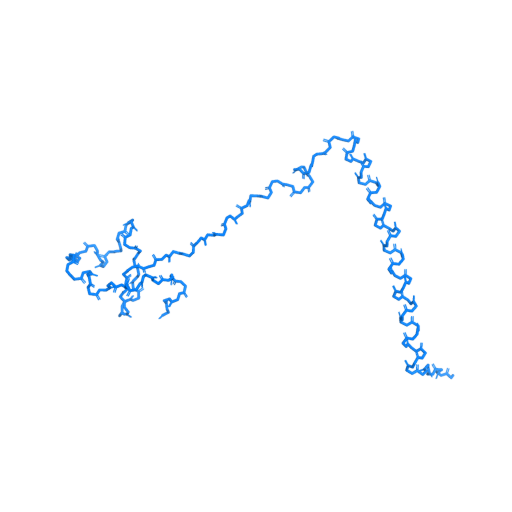GLU A 1 95 ? 30.257 -26.680 -21.168 1.00 87.88 95 GLU A CA 1
ATOM 766 C C . GLU A 1 95 ? 30.478 -27.296 -19.777 1.00 87.88 95 GLU A C 1
ATOM 768 O O . GLU A 1 95 ? 29.506 -27.687 -19.132 1.00 87.88 95 GLU A O 1
ATOM 773 N N . GLN A 1 96 ? 31.705 -27.254 -19.244 1.00 86.69 96 GLN A N 1
ATOM 774 C CA . GLN A 1 96 ? 31.999 -27.636 -17.858 1.00 86.69 96 GLN A CA 1
ATOM 775 C C . GLN A 1 96 ? 31.282 -26.742 -16.830 1.00 86.69 96 GLN A C 1
ATOM 777 O O . GLN A 1 96 ? 30.918 -27.205 -15.750 1.00 86.69 96 GLN A O 1
ATOM 782 N N . PHE A 1 97 ? 31.033 -25.475 -17.170 1.00 87.38 97 PHE A N 1
ATOM 783 C CA . PHE A 1 97 ? 30.344 -24.511 -16.304 1.00 87.38 97 PHE A CA 1
ATOM 784 C C . PHE A 1 97 ? 28.829 -24.476 -16.532 1.00 87.38 97 PHE A C 1
ATOM 786 O O . PHE A 1 97 ? 28.138 -23.621 -15.976 1.00 87.38 97 PHE A O 1
ATOM 793 N N . ARG A 1 98 ? 28.290 -25.348 -17.391 1.00 89.62 98 ARG A N 1
ATOM 794 C CA . ARG A 1 98 ? 26.886 -25.317 -17.806 1.00 89.62 98 ARG A CA 1
ATOM 795 C C . ARG A 1 98 ? 25.943 -25.777 -16.687 1.00 89.62 98 ARG A C 1
ATOM 797 O O . ARG A 1 98 ? 26.114 -26.840 -16.103 1.00 89.62 98 ARG A O 1
ATOM 804 N N . LEU A 1 99 ? 24.885 -25.002 -16.463 1.00 86.44 99 LEU A N 1
ATOM 805 C CA . LEU A 1 99 ? 23.753 -25.321 -15.597 1.00 86.44 99 LEU A CA 1
ATOM 806 C C . LEU A 1 99 ? 22.568 -25.792 -16.453 1.00 86.44 99 LEU A C 1
ATOM 808 O O . LEU A 1 99 ? 21.969 -25.001 -17.190 1.00 86.44 99 LEU A O 1
ATOM 812 N N . ASP A 1 100 ? 22.228 -27.076 -16.354 1.00 85.88 100 ASP A N 1
ATOM 813 C CA . ASP A 1 100 ? 21.030 -27.676 -16.951 1.00 85.88 100 ASP A CA 1
ATOM 814 C C . ASP A 1 100 ? 20.224 -28.372 -15.833 1.00 85.88 100 ASP A C 1
ATOM 816 O O . ASP A 1 100 ? 20.678 -29.392 -15.311 1.00 85.88 100 ASP A O 1
ATOM 820 N N . PRO A 1 101 ? 19.057 -27.837 -15.414 1.00 83.56 101 PRO A N 1
ATOM 821 C CA . PRO A 1 101 ? 18.338 -26.682 -15.967 1.00 83.56 101 PRO A CA 1
ATOM 822 C C . PRO A 1 101 ? 18.985 -25.320 -15.631 1.00 83.56 101 PRO A C 1
ATOM 824 O O . PRO A 1 101 ? 19.717 -25.207 -14.648 1.00 83.56 101 PRO A O 1
ATOM 827 N N . PRO A 1 102 ? 18.689 -24.257 -16.408 1.00 85.25 102 PRO A N 1
ATOM 828 C CA . PRO A 1 102 ? 19.201 -22.923 -16.123 1.00 85.25 102 PRO A CA 1
ATOM 829 C C . PRO A 1 102 ? 18.579 -22.355 -14.840 1.00 85.25 102 PRO A C 1
ATOM 831 O O . PRO A 1 102 ? 17.368 -22.441 -14.623 1.00 85.25 102 PRO A O 1
ATOM 834 N N . VAL A 1 103 ? 19.411 -21.734 -14.008 1.00 87.56 103 VAL A N 1
ATOM 835 C CA . VAL A 1 103 ? 19.050 -21.265 -12.662 1.00 87.56 103 VAL A CA 1
ATOM 836 C C . VAL A 1 103 ? 18.810 -19.756 -12.680 1.00 87.56 103 VAL A C 1
ATOM 838 O O . VAL A 1 103 ? 19.443 -19.025 -13.438 1.00 87.56 103 VAL A O 1
ATOM 841 N N . ALA A 1 104 ? 17.867 -19.253 -11.884 1.00 85.31 104 ALA A N 1
ATOM 842 C CA . ALA A 1 104 ? 17.670 -17.810 -11.757 1.00 85.31 104 ALA A CA 1
ATOM 843 C C . ALA A 1 104 ? 18.917 -17.152 -11.145 1.00 85.31 104 ALA A C 1
ATOM 845 O O . ALA A 1 104 ? 19.468 -17.674 -10.183 1.00 85.31 104 ALA A O 1
ATOM 846 N N . ALA A 1 105 ? 19.326 -15.989 -11.661 1.00 81.69 105 ALA A N 1
ATOM 847 C CA . ALA A 1 105 ? 20.488 -15.258 -11.141 1.00 81.69 105 ALA A CA 1
ATOM 848 C C . ALA A 1 105 ? 20.417 -14.964 -9.628 1.00 81.69 105 ALA A C 1
ATOM 850 O O . ALA A 1 105 ? 21.450 -14.851 -8.991 1.00 81.69 105 ALA A O 1
ATOM 851 N N . ASP A 1 106 ? 19.210 -14.864 -9.070 1.00 78.19 106 ASP A N 1
ATOM 852 C CA . ASP A 1 106 ? 18.944 -14.620 -7.644 1.00 78.19 106 ASP A CA 1
ATOM 853 C C . ASP A 1 106 ? 19.263 -15.827 -6.736 1.00 78.19 106 ASP A C 1
ATOM 855 O O . ASP A 1 106 ? 19.385 -15.679 -5.530 1.00 78.19 106 ASP A O 1
ATOM 859 N N . LEU A 1 107 ? 19.401 -17.027 -7.311 1.00 79.25 107 LEU A N 1
ATOM 860 C CA . LEU A 1 107 ? 19.654 -18.281 -6.587 1.00 79.25 107 LEU A CA 1
ATOM 861 C C . LEU A 1 107 ? 21.124 -18.733 -6.660 1.00 79.25 107 LEU A C 1
ATOM 863 O O . LEU A 1 107 ? 21.433 -19.864 -6.290 1.00 79.25 107 LEU A O 1
ATOM 867 N N . LEU A 1 108 ? 22.010 -17.891 -7.195 1.00 75.81 108 LEU A N 1
ATOM 868 C CA . LEU A 1 108 ? 23.446 -18.143 -7.280 1.00 75.81 108 LEU A CA 1
ATOM 869 C C . LEU A 1 108 ? 24.141 -17.258 -6.235 1.00 75.81 108 LEU A C 1
ATOM 871 O O . LEU A 1 108 ? 24.372 -16.082 -6.505 1.00 75.81 108 LEU A O 1
ATOM 875 N N . ASP A 1 109 ? 24.406 -17.825 -5.055 1.00 60.53 109 ASP A N 1
ATOM 876 C CA . ASP A 1 109 ? 25.195 -17.227 -3.960 1.00 60.53 109 ASP A CA 1
ATOM 877 C C . ASP A 1 109 ? 26.609 -17.828 -3.942 1.00 60.53 109 ASP A C 1
ATOM 879 O O . ASP A 1 109 ? 26.718 -19.083 -3.942 1.00 60.53 109 ASP A O 1
#

Foldseek 3Di:
DPPDDDPVRVVVVVVVVVVVVVVVVVVVVVVVVVVVVVVCVVVVDDPCNVVNPPPPPPPPPFQFWFFADLVVRDTDSPDDDDDPVCVPDDPVRRVVRTDVVTDGPVPRD

Sequence (109 aa):
MNEHLSLKEIQEQIAKLQAQQQKILSERKSEILAEIKSKISEYGLTQSDIFGNAKKSGTKKPKMIRYYDRQNGISWAGRGRKPPEFENLSQEELEQFRLDPPVAADLLD

Secondary structure (DSSP, 8-state):
------HHHHHHHHHHHHHHHHHHHHHHHHHHHHHHHHHHHHHT--HHHHH---------PPPEEEEEETTTTEEE-SSSSPPHHHHSS-HHHHHHTEEEEEEEGGG--

Radius of gyration: 31.09 Å; chains: 1; bounding box: 59×48×69 Å